Protein AF-A0A734AXD0-F1 (afdb_monomer_lite)

Foldseek 3Di:
DPFADWAFAPQPVRRDTDGDPDPPDRHRDPVSVVNVVVVVVVVVVVVVVVD

InterPro domains:
  IPR008713 Bacteriophage lambda NinG [PF05766] (1-49)

Secondary structure (DSSP, 8-state):
-PPPPPEE-S-TTT--EE--SSTT---SSHHHHHHHHHHHHHHHHHHHHT-

Radius of gyration: 13.67 Å; chains: 1; bounding box: 27×17×42 Å

pLDDT: mean 88.19, std 8.44, range [54.34, 94.88]

Structure (mmCIF, N/CA/C/O backbone):
data_AF-A0A734AXD0-F1
#
_entry.id   AF-A0A734AXD0-F1
#
loop_
_atom_site.group_PDB
_atom_site.id
_atom_site.type_symbol
_atom_site.label_atom_id
_atom_site.label_alt_id
_atom_site.label_comp_id
_atom_site.label_asym_id
_atom_site.label_entity_id
_atom_site.label_seq_id
_atom_site.pdbx_PDB_ins_code
_atom_site.Cartn_x
_atom_site.Cartn_y
_atom_site.Cartn_z
_atom_site.occupancy
_atom_site.B_iso_or_equiv
_atom_site.auth_seq_id
_atom_site.auth_comp_id
_atom_site.auth_asym_id
_atom_site.auth_atom_id
_atom_site.pdbx_PDB_model_num
ATOM 1 N N . MET A 1 1 ? 7.541 -7.437 -25.314 1.00 54.34 1 MET A N 1
ATOM 2 C CA . MET A 1 1 ? 6.725 -7.406 -24.079 1.00 54.34 1 MET A CA 1
ATOM 3 C C . MET A 1 1 ? 6.025 -6.060 -24.026 1.00 54.34 1 MET A C 1
ATOM 5 O O . MET A 1 1 ? 6.718 -5.047 -24.043 1.00 54.34 1 MET A O 1
ATOM 9 N N . ALA A 1 2 ? 4.691 -6.028 -24.063 1.00 72.69 2 ALA A N 1
ATOM 10 C CA . ALA A 1 2 ? 3.955 -4.774 -23.924 1.00 72.69 2 ALA A CA 1
ATOM 11 C C . ALA A 1 2 ? 4.263 -4.193 -22.539 1.00 72.69 2 ALA A C 1
ATOM 13 O O . ALA A 1 2 ? 4.022 -4.846 -21.524 1.00 72.69 2 ALA A O 1
ATOM 14 N N . LYS A 1 3 ? 4.880 -3.008 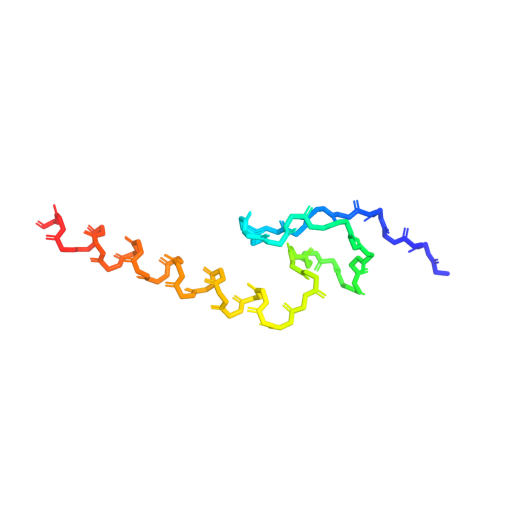-22.493 1.00 68.00 3 LYS A N 1
ATOM 15 C CA . LYS A 1 3 ? 5.122 -2.320 -21.225 1.00 68.00 3 LYS A CA 1
ATOM 16 C C . LYS A 1 3 ? 3.757 -1.978 -20.640 1.00 68.00 3 LYS A C 1
ATOM 18 O O . LYS A 1 3 ? 2.944 -1.349 -21.314 1.00 68.00 3 LYS A O 1
ATOM 23 N N . LEU A 1 4 ? 3.499 -2.427 -19.415 1.00 79.44 4 LEU A N 1
ATOM 24 C CA . LEU A 1 4 ? 2.280 -2.058 -18.708 1.00 79.44 4 LEU A CA 1
ATOM 25 C C . LEU A 1 4 ? 2.224 -0.528 -18.569 1.00 79.44 4 LEU A C 1
ATOM 27 O O . LEU A 1 4 ? 3.273 0.102 -18.386 1.00 79.44 4 LEU A O 1
ATOM 31 N N . PRO A 1 5 ? 1.026 0.077 -18.642 1.00 87.69 5 PRO A N 1
ATOM 32 C CA . PRO A 1 5 ? 0.889 1.515 -18.493 1.00 87.69 5 PRO A CA 1
ATOM 33 C C . PRO A 1 5 ? 1.435 1.952 -17.136 1.00 87.69 5 PRO A C 1
ATOM 35 O O . PRO A 1 5 ? 1.297 1.242 -16.132 1.00 87.69 5 PRO A O 1
ATOM 38 N N . HIS A 1 6 ? 2.036 3.140 -17.107 1.00 90.38 6 HIS A N 1
ATOM 39 C CA . HIS A 1 6 ? 2.440 3.766 -15.859 1.00 90.38 6 HIS A CA 1
ATOM 40 C C . HIS A 1 6 ? 1.266 3.819 -14.884 1.00 90.38 6 HIS A C 1
ATOM 42 O O . HIS A 1 6 ? 0.141 4.169 -15.246 1.00 90.38 6 HIS A O 1
ATOM 48 N N . ARG A 1 7 ? 1.547 3.515 -13.621 1.00 91.69 7 ARG A N 1
ATOM 49 C CA . ARG A 1 7 ? 0.585 3.628 -12.526 1.00 91.69 7 ARG A CA 1
ATOM 50 C C . ARG A 1 7 ? 1.119 4.572 -11.469 1.00 91.69 7 ARG A C 1
ATOM 52 O O . ARG A 1 7 ? 2.327 4.710 -11.296 1.00 91.69 7 ARG A O 1
ATOM 59 N N . LYS A 1 8 ? 0.208 5.214 -10.747 1.00 94.88 8 LYS A N 1
ATOM 60 C CA . LYS A 1 8 ? 0.543 6.052 -9.598 1.00 94.88 8 LYS A CA 1
ATOM 61 C C . LYS A 1 8 ? 0.586 5.192 -8.338 1.00 94.88 8 LYS A C 1
ATOM 63 O O . LYS A 1 8 ? -0.319 4.392 -8.111 1.00 94.88 8 LYS A O 1
ATOM 68 N N . CYS A 1 9 ? 1.630 5.343 -7.527 1.00 94.50 9 CYS A N 1
ATOM 69 C CA . CYS A 1 9 ? 1.786 4.595 -6.282 1.00 94.50 9 CYS A CA 1
ATOM 70 C C . CYS A 1 9 ? 0.620 4.875 -5.317 1.00 94.50 9 CYS A C 1
ATOM 72 O O . CYS A 1 9 ? 0.303 6.033 -5.039 1.00 94.50 9 CYS A O 1
ATOM 74 N N . ALA A 1 10 ? 0.020 3.811 -4.776 1.00 93.06 10 ALA A N 1
ATOM 75 C CA . ALA A 1 10 ? -1.092 3.878 -3.827 1.00 93.06 10 ALA A CA 1
ATOM 76 C C . ALA A 1 10 ? -0.691 4.420 -2.444 1.00 93.06 10 ALA A C 1
ATOM 78 O O . ALA A 1 10 ? -1.553 4.819 -1.660 1.00 93.06 10 ALA A O 1
ATOM 79 N N . ASN A 1 11 ? 0.609 4.449 -2.130 1.00 92.62 11 ASN A N 1
ATOM 80 C CA . ASN A 1 11 ? 1.091 5.093 -0.916 1.00 92.62 11 ASN A CA 1
ATOM 81 C C . ASN A 1 11 ? 0.874 6.614 -1.017 1.00 92.62 11 ASN A C 1
ATOM 83 O O . ASN A 1 11 ? 1.435 7.263 -1.904 1.00 92.62 11 ASN A O 1
ATOM 87 N N . LYS A 1 12 ? 0.084 7.167 -0.086 1.00 88.56 12 LYS A N 1
ATOM 88 C CA . LYS A 1 12 ? -0.301 8.588 -0.033 1.00 88.56 12 LYS A CA 1
ATOM 89 C C . LYS A 1 12 ? 0.901 9.534 0.038 1.00 88.56 12 LYS A C 1
ATOM 91 O O . LYS A 1 12 ? 0.855 10.607 -0.564 1.00 88.56 12 LYS A O 1
ATOM 96 N N . GLU A 1 13 ? 1.968 9.093 0.698 1.00 89.94 13 GLU A N 1
ATOM 97 C CA . GLU A 1 13 ? 3.207 9.858 0.863 1.00 89.94 13 GLU A CA 1
ATOM 98 C C . GLU A 1 13 ? 4.067 9.836 -0.408 1.00 89.94 13 GLU A C 1
ATOM 100 O O . GLU A 1 13 ? 4.686 10.830 -0.764 1.00 89.94 13 GLU A O 1
ATOM 105 N N . CYS A 1 14 ? 4.084 8.712 -1.133 1.00 93.25 14 CYS A N 1
ATOM 106 C CA . CYS A 1 14 ? 4.935 8.553 -2.310 1.00 93.25 14 CYS A CA 1
ATOM 107 C C . CYS A 1 14 ? 4.295 9.156 -3.565 1.00 93.25 14 CYS A C 1
ATOM 109 O O . CYS A 1 14 ? 4.888 10.023 -4.197 1.00 93.25 14 CYS A O 1
ATOM 111 N N . ARG A 1 15 ? 3.096 8.690 -3.957 1.00 91.81 15 ARG A N 1
ATOM 112 C CA . ARG A 1 15 ? 2.340 9.156 -5.143 1.00 91.81 15 ARG A CA 1
ATOM 113 C C . ARG A 1 15 ? 3.133 9.283 -6.463 1.00 91.81 15 ARG A C 1
ATOM 115 O O . ARG A 1 15 ? 2.639 9.910 -7.399 1.00 91.81 15 ARG A O 1
ATOM 122 N N . GLN A 1 16 ? 4.310 8.669 -6.575 1.00 93.81 16 GLN A N 1
ATOM 123 C CA . GLN A 1 16 ? 5.126 8.680 -7.788 1.00 93.81 16 GLN A CA 1
ATOM 124 C C . GLN A 1 16 ? 4.528 7.777 -8.867 1.00 93.81 16 GLN A C 1
ATOM 126 O O . GLN A 1 16 ? 3.861 6.780 -8.570 1.00 93.81 16 GLN A O 1
ATOM 131 N N . TRP A 1 17 ? 4.788 8.126 -10.124 1.00 94.44 17 TRP A N 1
ATOM 132 C CA . TRP A 1 17 ? 4.499 7.265 -11.263 1.00 94.44 17 TRP A CA 1
ATOM 133 C C . TRP A 1 17 ? 5.571 6.182 -11.381 1.00 94.44 17 TRP A C 1
ATOM 135 O O . TRP A 1 17 ? 6.758 6.466 -11.246 1.00 94.44 17 TRP A O 1
ATOM 145 N N . PHE A 1 18 ? 5.158 4.942 -11.623 1.00 92.88 18 PHE A N 1
ATOM 146 C CA . PHE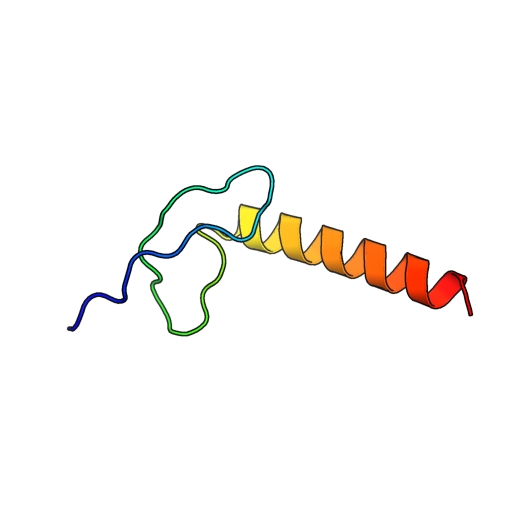 A 1 18 ? 6.063 3.811 -11.806 1.00 92.88 18 PHE A CA 1
ATOM 147 C C . PHE A 1 18 ? 5.545 2.871 -12.897 1.00 92.88 18 PHE A C 1
ATOM 149 O O . PHE A 1 18 ? 4.347 2.836 -13.191 1.00 92.88 18 PHE A O 1
ATOM 156 N N . HIS A 1 19 ? 6.453 2.096 -13.488 1.00 91.50 19 HIS A N 1
ATOM 157 C CA . HIS A 1 1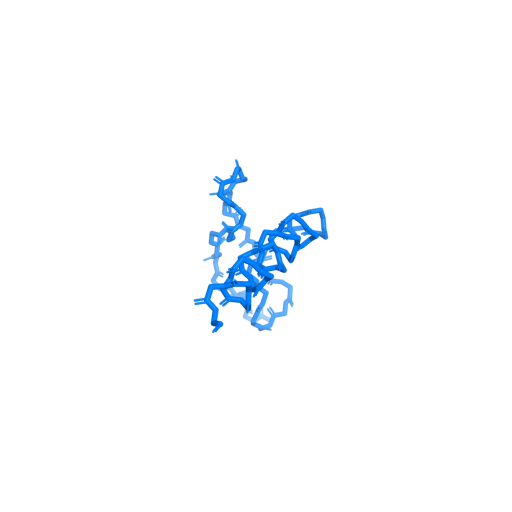9 ? 6.089 0.986 -14.362 1.00 91.50 19 HIS A CA 1
ATOM 158 C C . HIS A 1 19 ? 5.848 -0.263 -13.512 1.00 91.50 19 HIS A C 1
ATOM 160 O O . HIS A 1 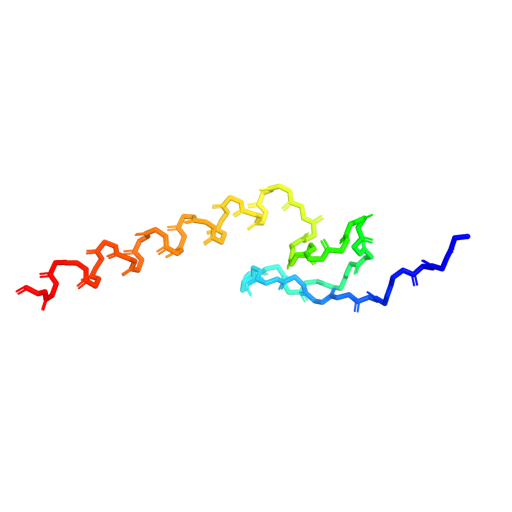19 ? 6.785 -0.736 -12.862 1.00 91.50 19 HIS A O 1
ATOM 166 N N . PRO A 1 20 ? 4.625 -0.808 -13.483 1.00 90.81 20 PRO A N 1
ATOM 167 C CA . PRO A 1 20 ? 4.374 -2.048 -12.769 1.00 90.81 20 PRO A CA 1
ATOM 168 C C . PRO A 1 20 ? 5.113 -3.214 -13.440 1.00 90.81 20 PRO A C 1
ATOM 170 O O . PRO A 1 20 ? 5.151 -3.325 -14.664 1.00 90.81 20 PRO A O 1
ATOM 173 N N . ILE A 1 21 ? 5.704 -4.079 -12.615 1.00 89.12 21 ILE A N 1
ATOM 174 C CA . ILE A 1 21 ? 6.434 -5.285 -13.039 1.00 89.12 21 ILE A CA 1
ATOM 175 C C . ILE A 1 21 ? 5.444 -6.420 -13.320 1.00 89.12 21 ILE A C 1
ATOM 177 O O . ILE A 1 21 ? 5.676 -7.265 -14.180 1.00 89.12 21 ILE A O 1
ATOM 181 N N . ARG A 1 22 ? 4.337 -6.447 -12.570 1.00 88.56 22 ARG A N 1
ATOM 182 C CA . ARG A 1 22 ? 3.289 -7.469 -12.650 1.00 88.56 22 ARG A CA 1
ATOM 183 C C . ARG A 1 22 ? 1.919 -6.810 -12.710 1.00 88.56 22 ARG A C 1
ATOM 185 O O . ARG A 1 22 ? 1.720 -5.712 -12.179 1.00 88.56 22 ARG A O 1
ATOM 192 N N . GLU A 1 23 ? 0.966 -7.505 -13.316 1.00 86.06 23 GLU A N 1
ATOM 193 C CA . GLU A 1 23 ? -0.434 -7.101 -13.269 1.00 86.06 23 GLU A CA 1
ATOM 194 C C . GLU A 1 23 ? -0.911 -7.030 -11.807 1.00 86.06 23 GLU A C 1
ATOM 196 O O . GLU A 1 23 ? -0.542 -7.853 -10.973 1.00 86.06 23 GLU A O 1
ATOM 201 N N . GLY A 1 24 ? -1.655 -5.977 -11.463 1.00 86.50 24 GLY A N 1
ATOM 202 C CA . GLY A 1 24 ? -2.117 -5.746 -10.089 1.00 86.50 24 GLY A CA 1
ATOM 203 C C . GLY A 1 24 ? -1.111 -5.062 -9.152 1.00 86.50 24 GLY A C 1
ATOM 204 O O . GLY A 1 24 ? -1.478 -4.734 -8.026 1.00 86.50 24 GLY A O 1
ATOM 205 N N . GLN A 1 25 ? 0.118 -4.751 -9.584 1.00 90.56 25 GLN A N 1
ATOM 206 C CA . GLN A 1 25 ? 1.025 -3.955 -8.751 1.00 90.56 25 GLN A CA 1
ATOM 207 C C . GLN A 1 25 ? 0.479 -2.524 -8.577 1.00 90.56 25 GLN A C 1
ATOM 209 O O . GLN A 1 25 ? 0.254 -1.801 -9.551 1.00 90.56 25 GLN A O 1
ATOM 214 N N . ILE A 1 26 ? 0.264 -2.130 -7.318 1.00 92.12 26 ILE A N 1
ATOM 215 C CA . ILE A 1 26 ? -0.308 -0.828 -6.919 1.00 92.12 26 ILE A CA 1
ATOM 216 C C . ILE A 1 26 ? 0.710 0.116 -6.266 1.00 92.12 26 ILE A C 1
ATOM 218 O O . ILE A 1 26 ? 0.412 1.279 -6.011 1.00 92.12 26 ILE A O 1
ATOM 222 N N . VAL A 1 27 ? 1.918 -0.367 -5.980 1.00 94.56 27 VAL A N 1
ATOM 223 C CA . VAL A 1 27 ? 2.967 0.377 -5.271 1.00 94.56 27 VAL A CA 1
ATOM 224 C C . VAL A 1 27 ? 4.303 0.262 -5.991 1.00 94.56 27 VAL A C 1
ATOM 226 O O . VAL A 1 27 ? 4.635 -0.792 -6.534 1.00 94.56 27 VAL A O 1
ATOM 229 N N . CYS A 1 28 ? 5.080 1.343 -5.963 1.00 93.69 28 CYS A N 1
ATOM 230 C CA . CYS A 1 28 ? 6.368 1.428 -6.652 1.00 93.69 28 CYS A CA 1
ATOM 231 C C . CYS A 1 28 ? 7.476 0.586 -5.999 1.00 93.69 28 CYS A C 1
ATOM 233 O O . CYS A 1 28 ? 8.428 0.211 -6.671 1.00 93.69 28 CYS A O 1
ATOM 235 N N . SER A 1 29 ? 7.362 0.272 -4.705 1.00 92.25 29 SER A N 1
ATOM 236 C CA . SER A 1 29 ? 8.380 -0.465 -3.954 1.00 92.25 29 SER A CA 1
ATOM 237 C C . SER A 1 29 ? 7.781 -1.259 -2.794 1.00 92.25 29 SER A C 1
ATOM 239 O O . SER A 1 29 ? 6.656 -1.004 -2.349 1.00 92.25 29 SER A O 1
ATOM 241 N N . TYR A 1 30 ? 8.564 -2.198 -2.257 1.00 91.50 30 TYR A N 1
ATOM 242 C CA . TYR A 1 30 ? 8.195 -2.974 -1.070 1.00 91.50 30 TYR A CA 1
ATOM 243 C C . TYR A 1 30 ? 7.973 -2.097 0.175 1.00 91.50 30 TYR A C 1
ATOM 245 O O . TYR A 1 30 ? 7.084 -2.367 0.984 1.00 91.50 30 TYR A O 1
ATOM 253 N N . GLN A 1 31 ? 8.726 -1.001 0.311 1.00 93.44 31 GLN A N 1
ATOM 254 C CA . GLN A 1 31 ? 8.529 -0.038 1.399 1.00 93.44 31 GLN A CA 1
ATOM 255 C C . GLN A 1 31 ? 7.139 0.607 1.323 1.00 93.44 31 GLN A C 1
ATOM 257 O O . GLN A 1 31 ? 6.436 0.688 2.331 1.00 93.44 31 GLN A O 1
ATOM 262 N N . CYS A 1 32 ? 6.695 0.986 0.118 1.00 94.56 32 CYS A N 1
ATOM 263 C CA . CYS A 1 32 ? 5.343 1.500 -0.092 1.00 94.56 32 CYS A CA 1
ATOM 264 C C . CYS A 1 32 ? 4.274 0.425 0.142 1.00 94.56 32 CYS A C 1
ATOM 266 O O . CYS A 1 32 ? 3.2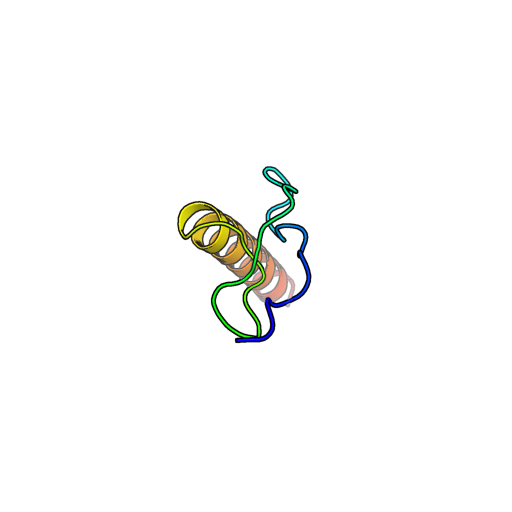38 0.737 0.725 1.00 94.56 32 CYS A O 1
ATOM 268 N N . ALA A 1 33 ? 4.528 -0.830 -0.249 1.00 92.75 33 ALA A N 1
ATOM 269 C CA . ALA A 1 33 ? 3.639 -1.956 0.059 1.00 92.75 33 ALA A CA 1
ATOM 270 C C . ALA A 1 33 ? 3.434 -2.109 1.572 1.00 92.75 33 ALA A C 1
ATOM 272 O O . ALA A 1 33 ? 2.303 -2.183 2.048 1.00 92.75 33 ALA A O 1
ATOM 273 N N . SER A 1 34 ? 4.533 -2.079 2.327 1.00 93.88 34 SER A N 1
ATOM 274 C CA . SER A 1 34 ? 4.527 -2.208 3.784 1.00 93.88 34 SER A CA 1
ATOM 275 C C . SER A 1 34 ? 3.790 -1.051 4.463 1.00 93.88 34 SER A 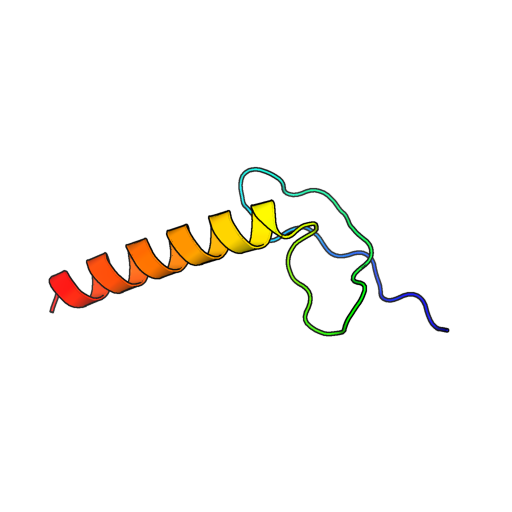C 1
ATOM 277 O O . SER A 1 34 ? 3.004 -1.281 5.380 1.00 93.88 34 SER A O 1
ATOM 279 N N . ALA A 1 35 ? 4.003 0.190 4.010 1.00 92.88 35 ALA A N 1
ATOM 280 C CA . ALA A 1 35 ? 3.300 1.360 4.539 1.00 92.88 35 ALA A CA 1
ATOM 281 C C . ALA A 1 35 ? 1.784 1.276 4.288 1.00 92.88 35 ALA A C 1
ATOM 283 O O . ALA A 1 35 ? 0.991 1.473 5.209 1.00 92.88 35 ALA A O 1
ATOM 284 N N . VAL A 1 36 ? 1.380 0.913 3.065 1.00 92.12 36 VAL A N 1
ATOM 285 C CA . VAL A 1 36 ? -0.035 0.737 2.704 1.00 92.12 36 VAL A CA 1
ATOM 286 C C . VAL A 1 36 ? -0.669 -0.408 3.502 1.00 92.12 36 VAL A C 1
ATOM 288 O O . VAL A 1 36 ? -1.762 -0.234 4.037 1.00 92.12 36 VAL A O 1
ATOM 291 N N . GLY A 1 37 ? 0.013 -1.547 3.649 1.00 91.12 37 GLY A N 1
ATOM 292 C CA . GLY A 1 37 ? -0.491 -2.691 4.417 1.00 91.12 37 GLY A CA 1
ATOM 293 C C . GLY A 1 37 ? -0.661 -2.392 5.911 1.00 91.12 37 GLY A C 1
ATOM 294 O O . GLY A 1 37 ? -1.674 -2.766 6.507 1.00 91.12 37 GLY A O 1
ATOM 295 N N . LYS A 1 38 ? 0.281 -1.653 6.516 1.00 90.75 38 LYS A N 1
ATOM 296 C CA . LYS A 1 38 ? 0.160 -1.170 7.905 1.00 90.75 38 LYS A CA 1
ATOM 297 C C . LYS A 1 38 ? -1.044 -0.246 8.075 1.00 90.75 38 LYS A C 1
ATOM 299 O O . LYS A 1 38 ? -1.819 -0.425 9.011 1.00 90.75 38 LYS A O 1
ATOM 304 N N . GLU A 1 39 ? -1.233 0.689 7.148 1.00 89.88 39 GLU A N 1
ATOM 305 C CA . GLU A 1 39 ? -2.369 1.613 7.160 1.00 89.88 39 GLU A CA 1
ATOM 306 C C . GLU A 1 39 ? -3.712 0.884 7.024 1.00 89.88 39 GLU A C 1
ATOM 308 O O . GLU A 1 39 ? -4.658 1.170 7.758 1.00 89.88 39 GLU A O 1
ATOM 313 N N . GLN A 1 40 ? -3.799 -0.089 6.114 1.00 89.19 40 GLN A N 1
ATOM 314 C CA . GLN A 1 40 ? -4.994 -0.918 5.945 1.00 89.19 40 GLN A CA 1
ATOM 315 C C . GLN A 1 40 ? -5.291 -1.739 7.202 1.00 89.19 40 GLN A C 1
ATOM 317 O O . GLN A 1 40 ? -6.433 -1.773 7.656 1.00 89.19 40 GLN A O 1
ATOM 322 N N . THR A 1 41 ? -4.264 -2.340 7.804 1.00 91.12 41 THR A N 1
ATOM 323 C CA . THR A 1 41 ? -4.408 -3.115 9.042 1.00 91.12 41 THR A CA 1
ATOM 324 C C . THR A 1 41 ? -4.877 -2.236 10.200 1.00 91.12 41 THR A C 1
ATOM 326 O O . THR A 1 41 ? -5.761 -2.640 10.952 1.00 91.12 41 THR A O 1
ATOM 329 N N . ARG A 1 42 ? -4.333 -1.019 10.335 1.00 89.69 42 ARG A N 1
ATOM 330 C CA . ARG A 1 42 ? -4.775 -0.044 11.343 1.00 89.69 42 ARG A CA 1
ATOM 331 C C . ARG A 1 42 ? -6.263 0.268 11.193 1.00 89.69 42 ARG A C 1
ATOM 333 O O . ARG A 1 42 ? -7.010 0.123 12.155 1.00 89.69 42 ARG A O 1
ATOM 340 N N . LYS A 1 43 ? -6.705 0.599 9.978 1.00 87.19 43 LYS A N 1
ATOM 341 C CA . LYS A 1 43 ? -8.122 0.874 9.695 1.00 87.19 43 LYS A CA 1
ATOM 342 C C . LYS A 1 43 ? -9.024 -0.324 9.972 1.00 87.19 43 LYS A C 1
ATOM 344 O O . LYS A 1 43 ? -10.107 -0.150 10.516 1.00 87.19 43 LYS A O 1
ATOM 349 N N . ALA A 1 44 ? -8.586 -1.531 9.616 1.00 89.56 44 ALA A N 1
ATOM 350 C CA . ALA A 1 44 ? -9.342 -2.751 9.887 1.00 89.56 44 ALA A CA 1
ATOM 351 C C . ALA A 1 44 ? -9.507 -2.993 11.396 1.00 89.56 44 ALA A C 1
ATOM 353 O O . ALA A 1 44 ? -10.591 -3.362 11.840 1.00 89.56 44 ALA A O 1
ATOM 354 N N . ARG A 1 45 ? -8.462 -2.727 12.193 1.00 89.00 45 ARG A N 1
ATOM 355 C CA . ARG A 1 45 ? -8.526 -2.809 13.661 1.00 89.00 45 ARG A CA 1
ATOM 356 C C . ARG A 1 45 ? -9.475 -1.771 14.255 1.00 89.00 45 ARG A C 1
ATOM 358 O O . ARG A 1 45 ? -10.304 -2.131 15.080 1.00 89.00 45 ARG A O 1
ATOM 365 N N . GLU A 1 46 ? -9.399 -0.517 13.812 1.00 89.44 46 GLU A N 1
ATOM 366 C CA . GLU A 1 46 ? -10.326 0.539 14.250 1.00 89.44 46 GLU A CA 1
ATOM 367 C C . GLU A 1 46 ? -11.781 0.208 13.886 1.00 89.44 46 GLU A C 1
ATOM 369 O O . GLU A 1 46 ? -12.682 0.403 14.696 1.00 89.44 46 GLU A O 1
ATOM 374 N N . ALA A 1 47 ? -12.021 -0.333 12.689 1.00 88.81 47 ALA A N 1
ATOM 375 C CA . ALA A 1 47 ? -13.351 -0.767 12.270 1.00 88.81 47 ALA A CA 1
ATOM 376 C C . ALA A 1 47 ? -13.868 -1.955 13.099 1.00 88.81 47 ALA A C 1
ATOM 378 O O . ALA A 1 47 ? -15.057 -2.008 13.401 1.00 88.81 47 ALA A O 1
ATOM 379 N N . ALA A 1 48 ? -12.990 -2.886 13.484 1.00 86.81 48 ALA A N 1
ATOM 380 C CA . ALA A 1 48 ? -13.344 -4.014 14.342 1.00 86.81 48 ALA A CA 1
ATOM 381 C C . ALA A 1 48 ? -13.667 -3.582 15.782 1.00 86.81 48 ALA A C 1
ATOM 383 O O . ALA A 1 48 ? -14.561 -4.157 16.384 1.00 86.81 48 ALA A O 1
ATOM 384 N N . GLN A 1 49 ? -12.984 -2.562 16.315 1.00 80.81 49 GLN A N 1
ATOM 385 C CA . GLN A 1 49 ? -13.234 -2.026 17.664 1.00 80.81 49 GLN A CA 1
ATOM 386 C C . GLN A 1 49 ? -14.495 -1.155 17.762 1.00 80.81 49 GLN A C 1
ATOM 388 O O . GLN A 1 49 ? -14.951 -0.863 18.861 1.00 80.81 49 GLN A O 1
ATOM 393 N N . ARG A 1 50 ? -15.039 -0.698 16.628 1.00 75.75 50 ARG A N 1
ATOM 394 C CA . ARG A 1 50 ? -16.280 0.093 16.565 1.00 75.75 50 ARG A CA 1
ATOM 395 C C . ARG A 1 50 ? -17.550 -0.762 16.454 1.00 75.75 50 ARG A C 1
ATOM 397 O O . ARG A 1 50 ? -18.628 -0.189 16.311 1.00 75.75 50 ARG A O 1
ATOM 404 N N . LYS A 1 51 ? -17.424 -2.091 16.459 1.00 57.69 51 LYS A N 1
ATOM 405 C CA . LYS A 1 51 ? -18.542 -3.039 16.555 1.00 57.69 51 LYS A CA 1
ATOM 406 C C . LYS A 1 51 ? -18.680 -3.526 17.986 1.00 57.69 51 LYS A C 1
ATOM 408 O O . LYS A 1 51 ? -19.841 -3.745 18.382 1.00 57.69 51 LYS A O 1
#

Sequence (51 aa):
MAKLPHRKCANKECRQWFHPIREGQIVCSYQCASAVGKEQTRKAREAAQRK

Organism: NCBI:txid192953